Protein AF-A0A6P2WQ96-F1 (afdb_monomer_lite)

Secondary structure (DSSP, 8-state):
-TTTTT--EEEETTHHHHHHTSS--HHHHHHHHHHHSSTTEEEEP--HHHHHHHHHHHHHHHH---TTS-----HHHHHHHHHHHHTT-SEEE--TT-S-SSS--TTGGGTT-BTTB--EEE--------------------

Foldseek 3Di:
DPCVVNDAAEFEPCVCVVPVPDPDDPVRNVVVCVVQVDPRYHHFYQDPQLQVQLVLLQVLQCPDPDPLGQNGQDSVNSSRVSSCQVVVPAAAEDPQQVDPPPRRGHQCVCALHRNNGGHGYYHDDDPDPPPPDPPPPPPPDD

InterPro domains:
  IPR002716 PIN domain [PF01850] (8-96)
  IPR029060 PIN-like domain superfamily [SSF88723] (9-97)

Radius of gyration: 17.9 Å; chains: 1; bounding box: 43×39×50 Å

pLDDT: mean 80.62, std 16.86, range [41.75, 98.06]

Organism: Burkholderia lata (strain ATCC 17760 / DSM 23089 / LMG 22485 / NCIMB 9086 / R18194 / 383) (NCBI:txid482957)

Sequence (142 aa):
MVDRGHAILMTSVLWRAEVLNGSMTSTQRKRLEDAFDGRNLVELQIDSRVMALAGEIRDFQRRSLKKDAMKNVRVPDAIHLASAIHYDATEFHTFDGAKGSGQASKLLTLDGNVAGHRLKVCIPKANQLRLEFSDSEDDDEA

Structure (mmCIF, N/CA/C/O backbone):
data_AF-A0A6P2WQ96-F1
#
_entry.id   AF-A0A6P2WQ96-F1
#
loop_
_atom_site.group_PDB
_atom_site.id
_atom_site.type_symbol
_atom_site.label_atom_id
_atom_site.label_alt_id
_atom_site.label_comp_id
_atom_site.label_asym_id
_atom_site.label_entity_id
_atom_site.label_seq_id
_atom_site.pdbx_PDB_ins_code
_atom_site.Cartn_x
_atom_site.Cartn_y
_atom_site.Cartn_z
_atom_site.occupancy
_atom_site.B_iso_or_equiv
_atom_site.auth_seq_id
_atom_site.auth_comp_id
_atom_site.auth_asym_id
_atom_site.auth_atom_id
_atom_site.pdbx_PDB_model_num
ATOM 1 N N . MET A 1 1 ? -21.373 1.349 1.711 1.00 51.69 1 MET A N 1
ATOM 2 C CA . MET A 1 1 ? -20.100 0.644 1.467 1.00 51.69 1 MET A CA 1
ATOM 3 C C . MET A 1 1 ? -20.142 0.068 0.066 1.00 51.69 1 MET A C 1
ATOM 5 O O . MET A 1 1 ? -21.145 -0.554 -0.266 1.00 51.69 1 MET A O 1
ATOM 9 N N . VAL A 1 2 ? -19.126 0.344 -0.747 1.00 54.62 2 VAL A N 1
ATOM 10 C CA . VAL A 1 2 ? -19.004 -0.212 -2.104 1.00 54.62 2 VAL A CA 1
ATOM 11 C C . VAL A 1 2 ? -18.904 -1.741 -1.996 1.00 54.62 2 VAL A C 1
ATOM 13 O O . VAL A 1 2 ? -18.267 -2.232 -1.068 1.00 54.62 2 VAL A O 1
ATOM 16 N N . ASP A 1 3 ? -19.589 -2.476 -2.875 1.00 63.06 3 ASP A N 1
ATOM 17 C CA . ASP A 1 3 ? -19.494 -3.940 -3.021 1.00 63.06 3 ASP A CA 1
ATOM 18 C C . ASP A 1 3 ? -19.719 -4.766 -1.736 1.00 63.06 3 ASP A C 1
ATOM 20 O O . ASP A 1 3 ? -19.115 -5.820 -1.521 1.00 63.06 3 ASP A O 1
ATOM 24 N N . ARG A 1 4 ? -20.633 -4.316 -0.860 1.00 66.44 4 ARG A N 1
ATOM 25 C CA . ARG A 1 4 ? -20.974 -5.020 0.392 1.00 66.44 4 ARG A CA 1
ATOM 26 C C . ARG A 1 4 ? -21.350 -6.483 0.121 1.00 66.44 4 ARG A C 1
ATOM 28 O O . ARG A 1 4 ? -22.248 -6.753 -0.672 1.00 66.44 4 ARG A O 1
ATOM 35 N N . GLY A 1 5 ? -20.674 -7.410 0.802 1.00 69.62 5 GLY A N 1
ATOM 36 C CA . GLY A 1 5 ? -20.875 -8.858 0.647 1.00 69.62 5 GLY A CA 1
ATOM 37 C C . GLY A 1 5 ? -20.226 -9.472 -0.600 1.00 69.62 5 GLY A C 1
ATOM 38 O O . GLY A 1 5 ? -20.301 -10.682 -0.768 1.00 69.62 5 GLY A O 1
ATOM 39 N N . HIS A 1 6 ? -19.582 -8.660 -1.443 1.00 79.00 6 HIS A N 1
ATOM 40 C CA . HIS A 1 6 ? -18.934 -9.088 -2.687 1.00 79.00 6 HIS A CA 1
ATOM 41 C C . HIS A 1 6 ? -17.411 -8.901 -2.657 1.00 79.00 6 HIS A C 1
ATOM 43 O O . HIS A 1 6 ? -16.707 -9.520 -3.449 1.00 79.00 6 HIS A O 1
ATOM 49 N N . ALA A 1 7 ? -16.900 -8.075 -1.739 1.00 81.12 7 ALA A N 1
ATOM 50 C CA . ALA A 1 7 ? -15.477 -7.833 -1.553 1.00 81.12 7 ALA A CA 1
ATOM 51 C C . ALA A 1 7 ? -15.093 -7.823 -0.068 1.00 81.12 7 ALA A C 1
ATOM 53 O O . ALA A 1 7 ? -15.887 -7.444 0.798 1.00 81.12 7 ALA A O 1
ATOM 54 N N . ILE A 1 8 ? -13.846 -8.208 0.200 1.00 85.25 8 ILE A N 1
ATOM 55 C CA . ILE A 1 8 ? -13.174 -8.007 1.484 1.00 85.25 8 ILE A CA 1
ATOM 56 C C . ILE A 1 8 ? -12.219 -6.833 1.286 1.00 85.25 8 ILE A C 1
ATOM 58 O O . ILE A 1 8 ? -11.356 -6.886 0.409 1.00 85.25 8 ILE A O 1
ATOM 62 N N . LEU A 1 9 ? -12.379 -5.768 2.072 1.00 87.81 9 LEU A N 1
ATOM 63 C CA . LEU A 1 9 ? -11.420 -4.668 2.061 1.00 87.81 9 LEU A CA 1
ATOM 64 C C . LEU A 1 9 ? -10.243 -5.045 2.949 1.00 87.81 9 LEU A C 1
ATOM 66 O O . LEU A 1 9 ? -10.427 -5.533 4.063 1.00 87.81 9 LEU A O 1
ATOM 70 N N . MET A 1 10 ? -9.036 -4.801 2.457 1.00 90.25 10 MET A N 1
ATOM 71 C CA . MET A 1 10 ? -7.802 -5.095 3.172 1.00 90.25 10 MET A CA 1
ATOM 72 C C . MET A 1 10 ? -6.877 -3.885 3.102 1.00 90.25 10 MET A C 1
ATOM 74 O O . MET A 1 10 ? -6.861 -3.169 2.101 1.00 90.25 10 MET A O 1
ATOM 78 N N . THR A 1 11 ? -6.094 -3.661 4.148 1.00 91.00 11 THR A N 1
ATOM 79 C CA . THR A 1 11 ? -5.063 -2.615 4.187 1.00 91.00 11 THR A CA 1
ATOM 80 C C . THR A 1 11 ? -3.891 -3.087 5.037 1.00 91.00 11 THR A C 1
ATOM 82 O O . THR A 1 11 ? -4.095 -3.853 5.976 1.00 91.00 11 THR A O 1
ATOM 85 N N . SER A 1 12 ? -2.660 -2.663 4.746 1.00 92.81 12 SER A N 1
ATOM 86 C CA . SER A 1 12 ? -1.536 -2.994 5.631 1.00 92.81 12 SER A CA 1
ATOM 87 C C . SER A 1 12 ? -1.580 -2.118 6.877 1.00 92.81 12 SER A C 1
ATOM 89 O O . SER A 1 12 ? -1.862 -0.927 6.766 1.00 92.81 12 SER A O 1
ATOM 91 N N . VAL A 1 13 ? -1.241 -2.660 8.052 1.00 92.25 13 VAL A N 1
ATOM 92 C CA . VAL A 1 13 ? -1.251 -1.905 9.329 1.00 92.25 13 VAL A CA 1
ATOM 93 C C . VAL A 1 13 ? -0.418 -0.614 9.302 1.00 92.25 13 VAL A C 1
ATOM 95 O O . VAL A 1 13 ? -0.626 0.273 10.129 1.00 92.25 13 VAL A O 1
ATOM 98 N N . LEU A 1 14 ? 0.493 -0.469 8.331 1.00 92.88 14 LEU A N 1
ATOM 99 C CA . LEU A 1 14 ? 1.283 0.743 8.112 1.00 92.88 14 LEU A CA 1
ATOM 100 C C . LEU A 1 14 ? 0.421 1.987 7.860 1.00 92.88 14 LEU A C 1
ATOM 102 O O . LEU A 1 14 ? 0.857 3.086 8.208 1.00 92.88 14 LEU A O 1
ATOM 106 N N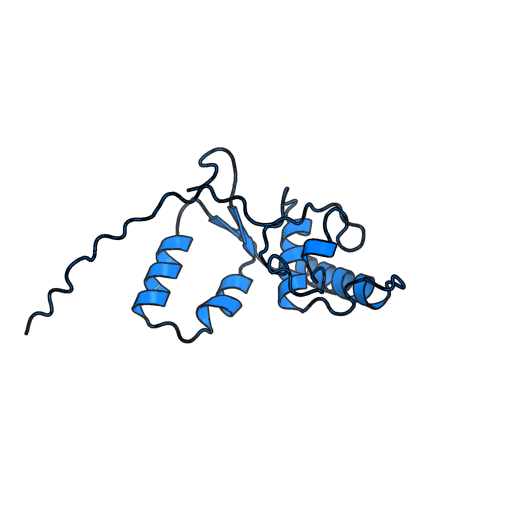 . TRP A 1 15 ? -0.804 1.829 7.339 1.00 88.31 15 TRP A N 1
ATOM 107 C CA . TRP A 1 15 ? -1.716 2.953 7.090 1.00 88.31 15 TRP A CA 1
ATOM 108 C C . TRP A 1 15 ? -1.923 3.806 8.348 1.00 88.31 15 TRP A C 1
ATOM 110 O O . TRP A 1 15 ? -2.023 5.029 8.258 1.00 88.31 15 TRP A O 1
ATOM 120 N N . 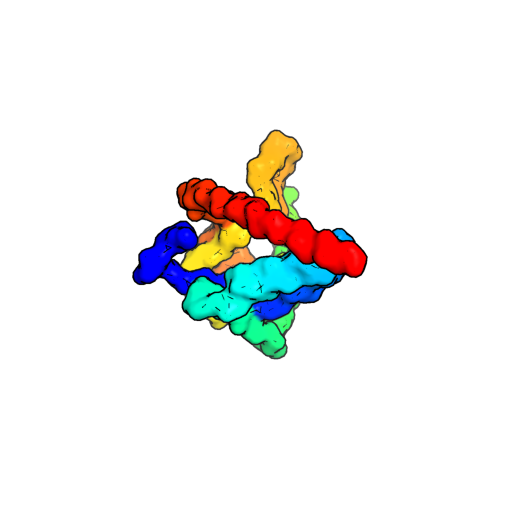ARG A 1 16 ? -1.924 3.184 9.537 1.00 87.38 16 ARG A N 1
ATOM 121 C CA . ARG A 1 16 ? -2.072 3.893 10.812 1.00 87.38 16 ARG A CA 1
ATOM 122 C C . ARG A 1 16 ? -0.956 4.912 11.002 1.00 87.38 16 ARG A C 1
ATOM 124 O O . ARG A 1 16 ? -1.227 6.052 11.351 1.00 87.38 16 ARG A O 1
ATOM 131 N N . ALA A 1 17 ? 0.290 4.541 10.722 1.00 86.44 17 ALA A N 1
ATOM 132 C CA . ALA A 1 17 ? 1.414 5.467 10.826 1.00 86.44 17 ALA A CA 1
ATOM 133 C C . ALA A 1 17 ? 1.368 6.560 9.745 1.00 86.44 17 ALA A C 1
ATOM 135 O O . ALA A 1 17 ? 1.772 7.691 10.001 1.00 86.44 17 ALA A O 1
ATOM 136 N N . GLU A 1 18 ? 0.870 6.248 8.550 1.00 85.69 18 GLU A N 1
ATOM 137 C CA . GLU A 1 18 ? 0.790 7.214 7.450 1.00 85.69 18 GLU A CA 1
ATOM 138 C C . GLU A 1 18 ? -0.309 8.255 7.651 1.00 85.69 18 GLU A C 1
ATOM 140 O O . GLU A 1 18 ? -0.102 9.433 7.364 1.00 85.69 18 GLU A O 1
ATOM 145 N N . VAL A 1 19 ? -1.472 7.831 8.146 1.00 81.06 19 VAL A N 1
ATOM 146 C CA . VAL A 1 19 ? -2.655 8.688 8.246 1.00 81.06 19 VAL A CA 1
ATOM 147 C C . VAL A 1 19 ? -2.747 9.351 9.620 1.00 81.06 19 VAL A C 1
ATOM 149 O O . VAL A 1 19 ? -3.037 10.543 9.707 1.00 81.06 19 VAL A O 1
ATOM 152 N N . LEU A 1 20 ? -2.434 8.630 10.703 1.00 77.62 20 LEU A N 1
ATOM 153 C CA . LEU A 1 20 ? -2.550 9.169 12.065 1.00 77.62 20 LEU A CA 1
ATOM 154 C C . LEU A 1 20 ? -1.400 10.104 12.452 1.00 77.62 20 LEU A C 1
ATOM 156 O O . LEU A 1 20 ? -1.490 10.776 13.478 1.00 77.62 20 LEU A O 1
ATOM 160 N N . ASN A 1 21 ? -0.329 10.166 11.661 1.00 70.38 21 ASN A N 1
ATOM 161 C CA . ASN A 1 21 ? 0.741 11.150 11.838 1.00 70.38 21 ASN A CA 1
ATOM 162 C C . ASN A 1 21 ? 0.405 12.518 11.199 1.00 70.38 21 ASN A C 1
ATOM 164 O O . ASN A 1 21 ? 1.248 13.411 11.140 1.00 70.38 21 ASN A O 1
ATOM 168 N N . GLY A 1 22 ? -0.817 12.691 10.686 1.00 67.94 22 GLY A N 1
ATOM 169 C CA . GLY A 1 22 ? -1.307 13.969 10.179 1.00 67.94 22 GLY A CA 1
ATOM 170 C C . GLY A 1 22 ? -1.698 14.954 11.285 1.00 67.94 22 GLY A C 1
ATOM 171 O O . GLY A 1 22 ? -1.861 14.596 12.452 1.00 67.94 22 GLY A O 1
ATOM 172 N N . SER A 1 23 ? -1.927 16.209 10.892 1.00 69.94 23 SER A N 1
ATOM 173 C CA . SER A 1 23 ? -2.482 17.280 11.732 1.00 69.94 23 SER A CA 1
ATOM 174 C C . SER A 1 23 ? -3.980 17.077 12.017 1.00 69.94 23 SER A C 1
ATOM 176 O O . SER A 1 23 ? -4.791 17.972 11.780 1.00 69.94 23 SER A O 1
ATOM 178 N N . MET A 1 24 ? -4.370 15.874 12.435 1.00 82.25 24 MET A N 1
ATOM 179 C CA . MET A 1 24 ? -5.754 15.536 12.755 1.00 82.25 24 MET A CA 1
ATOM 180 C C . MET A 1 24 ? -6.066 15.920 14.198 1.00 82.25 24 MET A C 1
ATOM 182 O O . MET A 1 24 ? -5.272 15.659 15.104 1.00 82.25 24 MET A O 1
ATOM 186 N N . THR A 1 25 ? -7.248 16.487 14.424 1.00 87.19 25 THR A N 1
ATOM 187 C CA . THR A 1 25 ? -7.768 16.668 15.784 1.00 87.19 25 THR A CA 1
ATOM 188 C C . THR A 1 25 ? -8.070 15.309 16.423 1.00 87.19 25 THR A C 1
ATOM 190 O O . THR A 1 25 ? -8.233 14.299 15.731 1.00 87.19 25 THR A O 1
ATOM 193 N N . SER A 1 26 ? -8.180 15.266 17.753 1.00 85.94 26 SER A N 1
ATOM 194 C CA . SER A 1 26 ? -8.600 14.061 18.485 1.00 85.94 26 SER A CA 1
ATOM 195 C C . SER A 1 26 ? -9.940 13.517 17.972 1.00 85.94 26 SER A C 1
ATOM 197 O O . SER A 1 26 ? -10.071 12.314 17.757 1.00 85.94 26 SER A O 1
ATOM 199 N N . THR A 1 27 ? -10.900 14.398 17.679 1.00 87.50 27 THR A N 1
ATOM 200 C CA . THR A 1 27 ? -12.208 14.035 17.113 1.00 87.50 27 THR A CA 1
ATOM 201 C C . THR A 1 27 ? -12.086 13.413 15.724 1.00 87.50 27 THR A C 1
ATOM 203 O O . THR A 1 27 ? -12.707 12.389 15.450 1.00 87.50 27 THR A O 1
ATOM 206 N N . GLN A 1 28 ? -11.267 13.989 14.838 1.00 85.06 28 GLN A N 1
ATOM 207 C CA . GLN A 1 28 ? -11.038 13.428 13.502 1.00 85.06 28 GLN A CA 1
ATOM 208 C C . GLN A 1 28 ? -10.350 12.063 13.576 1.00 85.06 28 GLN A C 1
ATOM 210 O O . GLN A 1 28 ? -10.713 11.160 12.825 1.00 85.06 28 GLN A O 1
ATOM 215 N N . ARG A 1 29 ? -9.379 11.905 14.487 1.00 84.06 29 ARG A N 1
ATOM 216 C CA . ARG A 1 29 ? -8.699 10.629 14.738 1.00 84.06 29 ARG A CA 1
ATOM 217 C C . ARG A 1 29 ? -9.696 9.562 15.171 1.00 84.06 29 ARG A C 1
ATOM 219 O O . ARG A 1 29 ? -9.743 8.517 14.538 1.00 84.06 29 ARG A O 1
ATOM 226 N N . LYS A 1 30 ? -10.529 9.863 16.170 1.00 84.38 30 LYS A N 1
ATOM 227 C CA . LYS A 1 30 ? -11.548 8.934 16.665 1.00 84.38 30 LYS A CA 1
ATOM 228 C C . LYS A 1 30 ? -12.532 8.533 15.566 1.00 84.38 30 LYS A C 1
ATOM 230 O O . LYS A 1 30 ? -12.751 7.352 15.354 1.00 84.38 30 LYS A O 1
ATOM 235 N N . ARG A 1 31 ? -13.047 9.497 14.791 1.00 83.81 31 ARG A N 1
ATOM 236 C CA . ARG A 1 31 ? -13.947 9.213 13.654 1.00 83.81 31 ARG A CA 1
ATOM 237 C C . ARG A 1 31 ? -13.303 8.298 12.610 1.00 83.81 31 ARG A C 1
ATOM 239 O O . ARG A 1 31 ? -13.985 7.459 12.028 1.00 83.81 31 ARG A O 1
ATOM 246 N N . LEU A 1 32 ? -12.010 8.479 12.343 1.00 81.94 32 LEU A N 1
ATOM 247 C CA . LEU A 1 32 ? -11.273 7.627 11.416 1.00 81.94 32 LEU A CA 1
ATOM 248 C C . LEU A 1 32 ? -11.050 6.228 11.995 1.00 81.94 32 LEU A C 1
ATOM 250 O O . LEU A 1 32 ? -11.257 5.251 11.287 1.00 81.94 32 LEU A O 1
ATOM 254 N N . GLU A 1 33 ? -10.654 6.130 13.261 1.00 82.88 33 GLU A N 1
ATOM 255 C CA . GLU A 1 33 ? -10.515 4.853 13.961 1.00 82.88 33 GLU A CA 1
ATOM 256 C C . GLU A 1 33 ? -11.848 4.099 13.953 1.00 82.88 33 GLU A C 1
ATOM 258 O O . GLU A 1 33 ? -11.879 2.990 13.437 1.00 82.88 33 GLU A O 1
ATOM 263 N N . ASP A 1 34 ? -12.957 4.733 14.344 1.00 82.00 34 ASP A N 1
ATOM 264 C CA . ASP A 1 34 ? -14.307 4.149 14.336 1.00 82.00 34 ASP A CA 1
ATOM 265 C C . ASP A 1 34 ? -14.736 3.666 12.935 1.00 82.00 34 ASP A C 1
ATOM 267 O O . ASP A 1 34 ? -15.388 2.631 12.788 1.00 82.00 34 ASP A O 1
ATOM 271 N N . ALA A 1 35 ? -14.356 4.392 11.877 1.00 78.19 35 ALA A N 1
ATOM 272 C CA . ALA A 1 35 ? -14.636 3.989 10.498 1.00 78.19 35 ALA A CA 1
ATOM 273 C C . ALA A 1 35 ? -13.848 2.737 10.068 1.00 78.19 35 ALA A C 1
ATOM 275 O O . ALA A 1 35 ? -14.289 2.013 9.169 1.00 78.19 35 ALA A O 1
ATOM 276 N N . PHE A 1 36 ? -12.696 2.490 10.695 1.00 77.19 36 PHE A N 1
ATOM 277 C CA . PHE A 1 36 ? -11.798 1.370 10.417 1.00 77.19 36 PHE A CA 1
ATOM 278 C C . PHE A 1 36 ? -11.964 0.216 11.424 1.00 77.19 36 PHE A C 1
ATOM 280 O O . PHE A 1 36 ? -11.614 -0.912 11.090 1.00 77.19 36 PHE A O 1
ATOM 287 N N . ASP A 1 37 ? -12.583 0.448 12.587 1.00 70.56 37 ASP A N 1
ATOM 288 C CA . ASP A 1 37 ? -12.818 -0.532 13.666 1.00 70.56 37 ASP A CA 1
ATOM 289 C C . ASP A 1 37 ? -14.007 -1.487 13.397 1.00 70.56 37 ASP A C 1
ATOM 291 O O . ASP A 1 37 ? -14.564 -2.132 14.286 1.00 70.56 37 ASP A O 1
ATOM 295 N N . GLY A 1 38 ? -14.431 -1.599 12.136 1.00 63.16 38 GLY A N 1
ATOM 296 C CA . GLY A 1 38 ? -15.571 -2.413 11.715 1.00 63.16 38 GLY A CA 1
ATOM 297 C C . GLY A 1 38 ? -15.187 -3.761 11.096 1.00 63.16 38 GLY A C 1
ATOM 298 O O . GLY A 1 38 ? -14.128 -3.922 10.502 1.00 63.16 38 GLY A O 1
ATOM 299 N N . ARG A 1 39 ? -16.140 -4.710 11.080 1.00 62.84 39 ARG A N 1
ATOM 300 C CA . ARG A 1 39 ? -16.044 -6.040 10.416 1.00 62.84 39 ARG A CA 1
ATOM 301 C C . ARG A 1 39 ? -15.773 -6.016 8.899 1.00 62.84 39 ARG A C 1
ATOM 303 O O . ARG A 1 39 ? -15.801 -7.061 8.257 1.00 62.84 39 ARG A O 1
ATOM 310 N N . ASN A 1 40 ? -15.594 -4.840 8.311 1.00 70.62 40 ASN A N 1
ATOM 311 C CA . ASN A 1 40 ? -15.545 -4.647 6.868 1.00 70.62 40 ASN A CA 1
ATOM 312 C C . ASN A 1 40 ? -14.129 -4.423 6.328 1.00 70.62 40 ASN A C 1
ATOM 314 O O . ASN A 1 40 ? -13.967 -4.411 5.110 1.00 70.62 40 ASN A O 1
ATOM 318 N N . LEU A 1 41 ? -13.139 -4.232 7.204 1.00 83.50 41 LEU A N 1
ATOM 319 C CA . LEU A 1 41 ? -11.751 -3.997 6.836 1.00 83.50 41 LEU A CA 1
ATOM 320 C C . LEU A 1 41 ? -10.843 -4.974 7.581 1.00 83.50 41 LEU A C 1
ATOM 322 O O . LEU A 1 41 ? -10.935 -5.121 8.796 1.00 83.50 41 LEU A O 1
ATOM 326 N N . VAL A 1 42 ? -9.960 -5.638 6.845 1.00 89.12 42 VAL A N 1
ATOM 327 C CA . VAL A 1 42 ? -8.948 -6.535 7.399 1.00 89.12 42 VAL A CA 1
ATOM 328 C C . VAL A 1 42 ? -7.606 -5.820 7.398 1.00 89.12 42 VAL A C 1
ATOM 330 O O . VAL A 1 42 ? -7.085 -5.442 6.347 1.00 89.12 42 VAL A O 1
ATOM 333 N N . GLU A 1 43 ? -7.031 -5.650 8.582 1.00 90.81 43 GLU A N 1
ATOM 334 C CA . GLU A 1 43 ? -5.680 -5.122 8.721 1.00 90.81 43 GLU A CA 1
ATOM 335 C C . GLU A 1 43 ? -4.646 -6.243 8.568 1.00 90.81 43 GLU A C 1
ATOM 337 O O . GLU A 1 43 ? -4.599 -7.196 9.347 1.00 90.81 43 GLU A O 1
ATOM 342 N N . LEU A 1 44 ? -3.804 -6.122 7.547 1.00 93.06 44 LEU A N 1
ATOM 343 C CA . LEU A 1 44 ? -2.768 -7.085 7.207 1.00 93.06 44 LEU A CA 1
ATOM 344 C C . LEU A 1 44 ? -1.497 -6.780 7.999 1.00 93.06 44 LEU A C 1
ATOM 346 O O . LEU A 1 44 ? -0.955 -5.671 7.931 1.00 93.06 44 LEU A O 1
ATOM 350 N N . GLN A 1 45 ? -1.013 -7.779 8.735 1.00 94.56 45 GLN A N 1
ATOM 351 C CA . GLN A 1 45 ? 0.231 -7.677 9.492 1.00 94.56 45 GLN A CA 1
ATOM 352 C C . GLN A 1 45 ? 1.434 -7.653 8.550 1.00 94.56 45 GLN A C 1
ATOM 354 O O . GLN A 1 45 ? 1.470 -8.366 7.543 1.00 94.56 45 GLN A O 1
ATOM 359 N N . ILE A 1 46 ? 2.431 -6.847 8.904 1.00 96.00 46 ILE A N 1
ATOM 360 C CA . ILE A 1 46 ? 3.680 -6.727 8.154 1.00 96.00 46 ILE A CA 1
ATOM 361 C C . ILE A 1 46 ? 4.745 -7.532 8.888 1.00 96.00 46 ILE A C 1
ATOM 363 O O . ILE A 1 46 ? 5.197 -7.147 9.965 1.00 96.00 46 ILE A O 1
ATOM 367 N N . ASP A 1 47 ? 5.135 -8.657 8.297 1.00 95.88 47 ASP A N 1
ATOM 368 C CA . ASP A 1 47 ? 6.183 -9.528 8.812 1.00 95.88 47 ASP A CA 1
ATOM 369 C C . ASP A 1 47 ? 7.472 -9.424 7.975 1.00 95.88 47 ASP A C 1
ATOM 371 O O . ASP A 1 47 ? 7.595 -8.624 7.041 1.00 95.88 47 ASP A O 1
ATOM 375 N N . SER A 1 48 ? 8.465 -10.251 8.305 1.00 97.00 48 SER A N 1
ATOM 376 C CA . SER A 1 48 ? 9.737 -10.279 7.580 1.00 97.00 48 SER A CA 1
ATOM 377 C C . SER A 1 48 ? 9.594 -10.672 6.105 1.00 97.00 48 SER A C 1
ATOM 379 O O . SER A 1 48 ? 10.413 -10.235 5.296 1.00 97.00 48 SER A O 1
ATOM 381 N N . ARG A 1 49 ? 8.566 -11.445 5.727 1.00 97.31 49 ARG A N 1
ATOM 382 C CA . ARG A 1 49 ? 8.320 -11.862 4.337 1.00 97.31 49 ARG A CA 1
ATOM 383 C C . ARG A 1 49 ? 7.774 -10.704 3.518 1.00 97.31 49 ARG A C 1
ATOM 385 O O . ARG A 1 49 ? 8.282 -10.446 2.429 1.00 97.31 49 ARG A O 1
ATOM 392 N N . VAL A 1 50 ? 6.813 -9.960 4.068 1.00 98.06 50 VAL A N 1
ATOM 393 C CA . VAL A 1 50 ? 6.313 -8.719 3.457 1.00 98.06 50 VAL A CA 1
ATOM 394 C C . VAL A 1 50 ? 7.456 -7.718 3.282 1.00 98.06 50 VAL A C 1
ATOM 396 O O . VAL A 1 50 ? 7.605 -7.125 2.215 1.00 98.06 50 VAL A O 1
ATOM 399 N N . MET A 1 51 ? 8.313 -7.562 4.294 1.00 97.94 51 MET A N 1
ATOM 400 C CA . MET A 1 51 ? 9.448 -6.636 4.227 1.00 97.94 51 MET A CA 1
ATOM 401 C C . MET A 1 51 ? 10.507 -7.052 3.199 1.00 97.94 51 MET A C 1
ATOM 403 O O . MET A 1 51 ? 11.031 -6.190 2.489 1.00 97.94 51 MET A O 1
ATOM 407 N N . ALA A 1 52 ? 10.809 -8.349 3.085 1.00 98.00 52 ALA A N 1
ATOM 408 C CA . ALA A 1 52 ? 11.711 -8.866 2.057 1.00 98.00 52 ALA A CA 1
ATOM 409 C C . ALA A 1 52 ? 11.165 -8.582 0.650 1.00 98.00 52 ALA A C 1
ATOM 411 O O . ALA A 1 52 ? 11.862 -7.982 -0.171 1.00 98.00 52 ALA A O 1
ATOM 412 N N . LEU A 1 53 ? 9.886 -8.892 0.417 1.00 97.94 53 LEU A N 1
ATOM 413 C CA . LEU A 1 53 ? 9.209 -8.635 -0.853 1.00 97.94 53 LEU A CA 1
ATOM 414 C C . LEU A 1 53 ? 9.161 -7.136 -1.196 1.00 97.94 53 LEU A C 1
ATOM 416 O O . LEU A 1 53 ? 9.385 -6.746 -2.340 1.00 97.94 53 LEU A O 1
ATOM 420 N N . ALA A 1 54 ? 8.947 -6.262 -0.210 1.00 97.50 54 ALA A N 1
ATOM 421 C CA . ALA A 1 54 ? 9.021 -4.816 -0.417 1.00 97.50 54 ALA A CA 1
ATOM 422 C C . ALA A 1 54 ? 10.423 -4.368 -0.878 1.00 97.50 54 ALA A C 1
ATOM 424 O O . ALA A 1 54 ? 10.550 -3.478 -1.725 1.00 97.50 54 ALA A O 1
ATOM 425 N N . GLY A 1 55 ? 11.482 -4.988 -0.349 1.00 96.81 55 GLY A N 1
ATOM 426 C CA . GLY A 1 55 ? 12.857 -4.792 -0.811 1.00 96.81 55 GLY A CA 1
ATOM 427 C C . GLY A 1 55 ? 13.044 -5.211 -2.269 1.00 96.81 55 GLY A C 1
ATOM 428 O O . GLY A 1 55 ? 13.547 -4.423 -3.072 1.00 96.81 55 GLY A O 1
ATOM 429 N N . GLU A 1 56 ? 12.567 -6.404 -2.628 1.00 96.75 56 GLU A N 1
ATOM 430 C CA . GLU A 1 56 ? 12.625 -6.945 -3.992 1.00 96.75 56 GLU A CA 1
ATOM 431 C C . GLU A 1 56 ? 11.906 -6.047 -5.002 1.00 96.75 56 GLU A C 1
ATOM 433 O O . GLU A 1 56 ? 12.475 -5.707 -6.043 1.00 96.75 56 GLU A O 1
ATOM 438 N N . ILE A 1 57 ? 10.697 -5.578 -4.671 1.00 95.75 57 ILE A N 1
ATOM 439 C CA . ILE A 1 57 ? 9.928 -4.652 -5.513 1.00 95.75 57 ILE A CA 1
ATOM 440 C C . ILE A 1 57 ? 10.748 -3.395 -5.804 1.00 95.75 57 ILE A C 1
ATOM 442 O O . ILE A 1 57 ? 10.872 -2.970 -6.955 1.00 95.75 57 ILE A O 1
ATOM 446 N N . ARG A 1 58 ? 11.345 -2.793 -4.772 1.00 94.19 58 ARG A N 1
ATOM 447 C CA . ARG A 1 58 ? 12.140 -1.567 -4.921 1.00 94.19 58 ARG A CA 1
ATOM 448 C C . ARG A 1 58 ? 13.386 -1.797 -5.768 1.00 94.19 58 ARG A C 1
ATOM 450 O O . ARG A 1 58 ? 13.708 -0.959 -6.611 1.00 94.19 58 ARG A O 1
ATOM 457 N N . ASP A 1 59 ? 14.073 -2.911 -5.562 1.00 93.75 59 ASP A N 1
ATOM 458 C CA . ASP A 1 59 ? 15.277 -3.262 -6.309 1.00 93.75 59 ASP A CA 1
ATOM 459 C C . ASP A 1 59 ? 14.986 -3.538 -7.782 1.00 93.75 59 ASP A C 1
ATOM 461 O O . ASP A 1 59 ? 15.705 -3.039 -8.652 1.00 93.75 59 ASP A O 1
ATOM 465 N N . PHE A 1 60 ? 13.908 -4.263 -8.074 1.00 93.12 60 PHE A N 1
ATOM 466 C CA . PHE A 1 60 ? 13.461 -4.515 -9.438 1.00 93.12 60 PHE A CA 1
ATOM 467 C C . PHE A 1 60 ? 13.199 -3.203 -10.182 1.00 93.12 60 PHE A C 1
ATOM 469 O O . PHE A 1 60 ? 13.715 -2.979 -11.279 1.00 93.12 60 PHE A O 1
ATOM 476 N N . GLN A 1 61 ? 12.443 -2.299 -9.558 1.00 88.69 61 GLN A N 1
ATOM 477 C CA . GLN A 1 61 ? 12.084 -1.019 -10.164 1.00 88.69 61 GLN A CA 1
ATOM 478 C C . GLN A 1 61 ? 13.301 -0.108 -10.375 1.00 88.69 61 GLN A C 1
ATOM 480 O O . GLN A 1 61 ? 13.433 0.531 -11.422 1.00 88.69 61 GLN A O 1
ATOM 485 N N . ARG A 1 62 ? 14.265 -0.124 -9.447 1.00 88.25 62 ARG A N 1
ATOM 486 C CA . ARG A 1 62 ? 15.538 0.598 -9.587 1.00 88.25 62 ARG A CA 1
ATOM 487 C C . ARG A 1 62 ? 16.370 0.093 -10.770 1.00 88.25 62 ARG A C 1
ATOM 489 O O . ARG A 1 62 ? 16.978 0.900 -11.473 1.00 88.25 62 ARG A O 1
ATOM 496 N N . ARG A 1 63 ? 16.405 -1.228 -10.985 1.00 89.25 63 ARG A N 1
ATOM 497 C CA . ARG A 1 63 ? 17.192 -1.889 -12.045 1.00 89.25 63 ARG A CA 1
ATOM 498 C C . ARG A 1 63 ? 16.514 -1.876 -13.415 1.00 89.25 63 ARG A C 1
ATOM 500 O O . ARG A 1 63 ? 17.192 -2.074 -14.419 1.00 89.25 63 ARG A O 1
ATOM 507 N N . SER A 1 64 ? 15.202 -1.648 -13.478 1.00 84.06 64 SER A N 1
ATOM 508 C CA . SER A 1 64 ? 14.449 -1.597 -14.735 1.00 84.06 64 SER A CA 1
ATOM 509 C C . SER A 1 64 ? 15.082 -0.604 -15.709 1.00 84.06 64 SER A C 1
ATOM 511 O 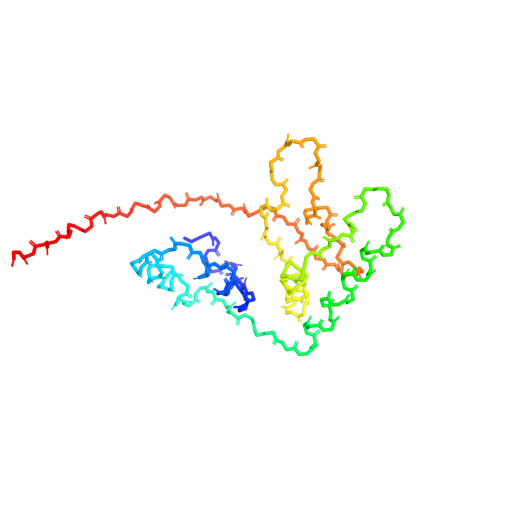O . SER A 1 64 ? 15.296 0.543 -15.349 1.00 84.06 64 SER A O 1
ATOM 513 N N . LEU A 1 65 ? 15.374 -1.002 -16.949 1.00 79.00 65 LEU A N 1
ATOM 514 C CA . LEU A 1 65 ? 15.972 -0.118 -17.966 1.00 79.00 65 LEU A CA 1
ATOM 515 C C . LEU A 1 65 ? 14.931 0.661 -18.784 1.00 79.00 65 LEU A C 1
ATOM 517 O O . LEU A 1 65 ? 15.296 1.472 -19.634 1.00 79.00 65 LEU A O 1
ATOM 521 N N . LYS A 1 66 ? 13.635 0.441 -18.535 1.00 79.88 66 LYS A N 1
ATOM 522 C CA . LYS A 1 66 ? 12.563 1.124 -19.267 1.00 79.88 66 LYS A CA 1
ATOM 523 C C . LYS A 1 66 ? 12.617 2.629 -18.990 1.00 79.88 66 LYS A C 1
ATOM 525 O O . LYS A 1 66 ? 12.744 3.047 -17.837 1.00 79.88 66 LYS A O 1
ATOM 530 N N . LYS A 1 67 ? 12.504 3.426 -20.056 1.00 70.44 67 LYS A N 1
ATOM 531 C CA . LYS A 1 67 ? 12.568 4.895 -20.010 1.00 70.44 67 LYS A CA 1
ATOM 532 C C . LYS A 1 67 ? 11.483 5.496 -19.108 1.00 70.44 67 LYS A C 1
ATOM 534 O O . LYS A 1 67 ? 11.772 6.425 -18.365 1.00 70.44 67 LYS A O 1
ATOM 539 N N . ASP A 1 68 ? 10.303 4.878 -19.106 1.00 71.56 68 ASP A N 1
ATOM 540 C CA . ASP A 1 68 ? 9.134 5.334 -18.346 1.00 71.56 68 ASP A CA 1
ATOM 541 C C . ASP A 1 68 ? 8.869 4.492 -17.087 1.00 71.56 68 ASP A C 1
ATOM 543 O O . ASP A 1 68 ? 7.802 4.583 -16.485 1.00 71.56 68 ASP A O 1
ATOM 547 N N . ALA A 1 69 ? 9.821 3.644 -16.671 1.00 73.56 69 ALA A N 1
ATOM 548 C CA . ALA A 1 69 ? 9.660 2.905 -15.422 1.00 73.56 69 ALA A CA 1
ATOM 549 C C . ALA A 1 69 ? 9.760 3.837 -14.214 1.00 73.56 69 ALA A C 1
ATOM 551 O O . ALA A 1 69 ? 10.671 4.664 -14.105 1.00 73.56 69 ALA A O 1
ATOM 552 N N . MET A 1 70 ? 8.879 3.610 -13.244 1.00 78.19 70 MET A N 1
ATOM 553 C CA . MET A 1 70 ? 9.054 4.108 -11.890 1.00 78.19 70 MET A CA 1
ATOM 554 C C . MET A 1 70 ? 10.401 3.618 -11.345 1.00 78.19 70 MET A C 1
ATOM 556 O O . MET A 1 70 ? 10.580 2.435 -11.108 1.00 78.19 70 MET A O 1
ATOM 560 N N . LYS A 1 71 ? 11.353 4.525 -11.108 1.00 76.88 71 LYS A N 1
ATOM 561 C CA . LYS A 1 71 ? 12.680 4.160 -10.568 1.00 76.88 71 LYS A CA 1
ATOM 562 C C . LYS A 1 71 ? 12.746 4.114 -9.045 1.00 76.88 71 LYS A C 1
ATOM 564 O O . LYS A 1 71 ? 13.624 3.465 -8.489 1.00 76.88 71 LYS A O 1
ATOM 569 N N . ASN A 1 72 ? 11.843 4.829 -8.375 1.00 81.56 72 ASN A N 1
ATOM 570 C CA . ASN A 1 72 ? 11.884 5.059 -6.933 1.00 81.56 72 ASN A CA 1
ATOM 571 C C . ASN A 1 72 ? 10.502 4.823 -6.314 1.00 81.56 72 ASN A C 1
ATOM 573 O O . ASN A 1 72 ? 9.776 5.780 -6.037 1.00 81.56 72 ASN A O 1
ATOM 577 N N . VAL A 1 73 ? 10.155 3.553 -6.092 1.00 89.25 73 VAL A N 1
ATOM 578 C CA . VAL A 1 73 ? 9.035 3.182 -5.211 1.00 89.25 73 VAL A CA 1
ATOM 579 C C . VAL A 1 73 ? 9.432 3.566 -3.780 1.00 89.25 73 VAL A C 1
ATOM 581 O O . VAL A 1 73 ? 10.527 3.207 -3.313 1.00 89.25 73 VAL A O 1
ATOM 584 N N . ARG A 1 74 ? 8.584 4.328 -3.081 1.00 91.50 74 ARG A N 1
ATOM 585 C CA . ARG A 1 74 ? 8.849 4.706 -1.684 1.00 91.50 74 ARG A CA 1
ATOM 586 C C . ARG A 1 74 ? 8.702 3.478 -0.793 1.00 91.50 74 ARG A C 1
ATOM 588 O O . ARG A 1 74 ? 8.054 2.508 -1.165 1.00 91.50 74 ARG A O 1
ATOM 595 N N . VAL A 1 75 ? 9.322 3.517 0.384 1.00 93.38 75 VAL A N 1
ATOM 596 C CA . VAL A 1 75 ? 9.248 2.394 1.332 1.00 93.38 75 VAL A CA 1
ATOM 597 C C . VAL A 1 75 ? 7.796 2.061 1.703 1.00 93.38 75 VAL A C 1
ATOM 599 O O . VAL A 1 75 ? 7.448 0.892 1.572 1.00 93.38 75 VAL A O 1
ATOM 602 N N . PRO A 1 76 ? 6.931 3.030 2.069 1.00 93.62 76 PRO A N 1
ATOM 603 C CA . PRO A 1 76 ? 5.548 2.708 2.419 1.00 93.62 76 PRO A CA 1
ATOM 604 C C . PRO A 1 76 ? 4.752 2.129 1.245 1.00 93.62 76 PRO A C 1
ATOM 606 O O . PRO A 1 76 ? 4.136 1.076 1.381 1.00 93.62 76 PRO A O 1
ATOM 609 N N . ASP A 1 77 ? 4.876 2.733 0.058 1.00 93.62 77 ASP A N 1
ATOM 610 C CA . ASP A 1 77 ? 4.238 2.236 -1.169 1.00 93.62 77 ASP A CA 1
ATOM 611 C C . ASP A 1 77 ? 4.648 0.787 -1.484 1.00 93.62 77 ASP A C 1
ATOM 613 O O . ASP A 1 77 ? 3.815 -0.050 -1.829 1.00 93.62 77 ASP A O 1
ATOM 617 N N . ALA A 1 78 ? 5.938 0.468 -1.335 1.00 95.81 78 ALA A N 1
ATOM 618 C CA . ALA A 1 78 ? 6.452 -0.878 -1.557 1.00 95.81 78 ALA A CA 1
ATOM 619 C C . ALA A 1 78 ? 5.913 -1.883 -0.531 1.00 95.81 78 ALA A C 1
ATOM 621 O O . ALA A 1 78 ? 5.639 -3.021 -0.899 1.00 95.81 78 ALA A O 1
ATOM 622 N N . ILE A 1 79 ? 5.740 -1.475 0.729 1.00 97.50 79 ILE A N 1
ATOM 623 C CA . ILE A 1 79 ? 5.167 -2.325 1.780 1.00 97.50 79 ILE A CA 1
ATOM 624 C C . ILE A 1 79 ? 3.689 -2.608 1.502 1.00 97.50 79 ILE A C 1
ATOM 626 O O . ILE A 1 79 ? 3.257 -3.751 1.644 1.00 97.50 79 ILE A O 1
ATOM 630 N N . HIS A 1 80 ? 2.917 -1.616 1.054 1.00 97.00 80 HIS A N 1
ATOM 631 C CA . HIS A 1 80 ? 1.518 -1.823 0.666 1.00 97.00 80 HIS A CA 1
ATOM 632 C C . HIS A 1 80 ? 1.382 -2.772 -0.523 1.00 97.00 80 HIS A C 1
ATOM 634 O O . HIS A 1 80 ? 0.584 -3.707 -0.469 1.00 97.00 80 HIS A O 1
ATOM 640 N N . LEU A 1 81 ? 2.196 -2.584 -1.565 1.00 96.88 81 LEU A N 1
ATOM 641 C CA . LEU A 1 81 ? 2.240 -3.492 -2.714 1.00 96.88 81 LEU A CA 1
ATOM 642 C C . LEU A 1 81 ? 2.651 -4.909 -2.303 1.00 96.88 81 LEU A C 1
ATOM 644 O O . LEU A 1 81 ? 2.011 -5.877 -2.706 1.00 96.88 81 LEU A O 1
ATOM 648 N N . ALA A 1 82 ? 3.692 -5.036 -1.477 1.00 98.00 82 ALA A N 1
ATOM 649 C CA . ALA A 1 82 ? 4.149 -6.321 -0.966 1.00 98.00 82 ALA A CA 1
ATOM 650 C C . ALA A 1 82 ? 3.079 -7.006 -0.114 1.00 98.00 82 ALA A C 1
ATOM 652 O O . ALA A 1 82 ? 2.883 -8.205 -0.251 1.00 98.00 82 ALA A O 1
ATOM 653 N N . SER A 1 83 ? 2.351 -6.257 0.716 1.00 97.94 83 SER A N 1
ATOM 654 C CA . SER A 1 83 ? 1.238 -6.793 1.506 1.00 97.94 83 SER A CA 1
ATOM 655 C C . SER A 1 83 ? 0.137 -7.324 0.589 1.00 97.94 83 SER A C 1
ATOM 657 O O . SER A 1 83 ? -0.316 -8.449 0.757 1.00 97.94 83 SER A O 1
ATOM 659 N N . ALA A 1 84 ? -0.248 -6.560 -0.434 1.00 97.19 84 ALA A N 1
ATOM 660 C CA . ALA A 1 84 ? -1.254 -6.992 -1.396 1.00 97.19 84 ALA A CA 1
ATOM 661 C C . ALA A 1 84 ? -0.839 -8.265 -2.149 1.00 97.19 84 ALA A C 1
ATOM 663 O O . ALA A 1 84 ? -1.656 -9.162 -2.311 1.00 97.19 84 ALA A O 1
ATOM 664 N N . ILE A 1 85 ? 0.426 -8.376 -2.560 1.00 97.62 85 ILE A N 1
ATOM 665 C CA . ILE A 1 85 ? 0.946 -9.588 -3.211 1.00 97.62 85 ILE A CA 1
ATOM 666 C C . ILE A 1 85 ? 1.016 -10.757 -2.223 1.00 97.62 85 ILE A C 1
ATOM 668 O O . ILE A 1 85 ? 0.608 -11.860 -2.558 1.00 97.62 85 ILE A O 1
ATOM 672 N N . HIS A 1 86 ? 1.536 -10.534 -1.015 1.00 97.56 86 HIS A N 1
ATOM 673 C CA . HIS A 1 86 ? 1.754 -11.587 -0.022 1.00 97.56 86 HIS A CA 1
ATOM 674 C C . HIS A 1 86 ? 0.449 -12.233 0.452 1.00 97.56 86 HIS A C 1
ATOM 676 O O . HIS A 1 86 ? 0.418 -13.435 0.698 1.00 97.56 86 HIS A O 1
ATOM 682 N N . TYR A 1 87 ? -0.611 -11.434 0.574 1.00 96.25 87 TYR A N 1
ATOM 683 C CA . TYR A 1 87 ? -1.937 -11.883 0.993 1.00 96.25 87 TYR A CA 1
ATOM 684 C C . TYR A 1 87 ? -2.894 -12.110 -0.195 1.00 96.25 87 TYR A C 1
ATOM 686 O O . TYR A 1 87 ? -4.108 -12.110 -0.003 1.00 96.25 87 TYR A O 1
ATOM 694 N N . ASP A 1 88 ? -2.365 -12.286 -1.413 1.00 95.19 88 ASP A N 1
ATOM 695 C CA . ASP A 1 88 ? -3.120 -12.635 -2.628 1.00 95.19 88 ASP A CA 1
ATOM 696 C C . ASP A 1 88 ? -4.319 -11.712 -2.933 1.00 95.19 88 ASP A C 1
ATOM 698 O O . ASP A 1 88 ? -5.399 -12.142 -3.355 1.00 95.19 88 ASP A O 1
ATOM 702 N N . ALA A 1 89 ? -4.143 -10.404 -2.745 1.00 95.25 89 ALA A N 1
ATOM 703 C CA . ALA A 1 89 ? -5.159 -9.422 -3.090 1.00 95.25 89 ALA A CA 1
ATOM 704 C C . ALA A 1 89 ? -5.467 -9.449 -4.595 1.00 95.25 89 ALA A C 1
ATOM 706 O O . ALA A 1 89 ? -4.578 -9.438 -5.447 1.00 95.25 89 ALA A O 1
ATOM 707 N N . THR A 1 90 ? -6.757 -9.417 -4.935 1.00 94.69 90 THR A N 1
ATOM 708 C CA . THR A 1 90 ? -7.200 -9.401 -6.337 1.00 94.69 90 THR A CA 1
ATOM 709 C C . THR A 1 90 ? -6.900 -8.067 -7.021 1.00 94.69 90 THR A C 1
ATOM 711 O O . THR A 1 90 ? -6.547 -8.031 -8.200 1.00 94.69 90 THR A O 1
ATOM 714 N N . GLU A 1 91 ? -7.050 -6.963 -6.288 1.00 94.50 91 GLU A N 1
ATOM 715 C CA . GLU A 1 91 ? -6.857 -5.608 -6.795 1.00 94.50 91 GLU A CA 1
ATOM 716 C C . GLU A 1 91 ? -6.167 -4.737 -5.739 1.00 94.50 91 GLU A C 1
ATOM 718 O O . GLU A 1 91 ? -6.480 -4.808 -4.552 1.00 94.50 91 GLU A O 1
ATOM 723 N N . PHE A 1 92 ? -5.265 -3.870 -6.190 1.00 95.31 92 PHE A N 1
ATOM 724 C CA . PHE A 1 92 ? -4.643 -2.816 -5.405 1.00 95.31 92 PHE A CA 1
ATOM 725 C C . PHE A 1 92 ? -5.202 -1.465 -5.831 1.00 95.31 92 PHE A C 1
ATOM 727 O O . PHE A 1 92 ? -5.082 -1.056 -6.987 1.00 95.31 92 PHE A O 1
ATOM 734 N N . HIS A 1 93 ? -5.832 -0.776 -4.888 1.00 92.69 93 HIS A N 1
ATOM 735 C CA . HIS A 1 93 ? -6.589 0.440 -5.151 1.00 92.69 93 HIS A CA 1
ATOM 736 C C . HIS A 1 93 ? -5.780 1.665 -4.711 1.00 92.69 93 HIS A C 1
ATOM 738 O O . HIS A 1 93 ? -5.440 1.791 -3.539 1.00 92.69 93 HIS A O 1
ATOM 744 N N . THR A 1 94 ? -5.462 2.580 -5.632 1.00 90.44 94 THR A N 1
ATOM 745 C CA . THR A 1 94 ? -4.689 3.797 -5.321 1.00 90.44 94 THR A CA 1
ATOM 746 C C . THR A 1 94 ? -5.071 4.987 -6.196 1.00 90.44 94 THR A C 1
ATOM 748 O O . THR A 1 94 ? -5.454 4.843 -7.356 1.00 90.44 94 THR A O 1
ATOM 751 N N . PHE A 1 95 ? -4.933 6.190 -5.638 1.00 88.38 95 PHE A N 1
ATOM 752 C CA . PHE A 1 95 ? -5.043 7.446 -6.379 1.00 88.38 95 PHE A CA 1
ATOM 753 C C . PHE A 1 95 ? -3.687 8.013 -6.814 1.00 88.38 95 PHE A C 1
ATOM 755 O O . PHE A 1 95 ? -3.681 9.076 -7.443 1.00 88.38 95 PHE A O 1
ATOM 762 N N . ASP A 1 96 ? -2.558 7.355 -6.499 1.00 86.44 96 ASP A N 1
ATOM 763 C CA . ASP A 1 96 ? -1.224 7.800 -6.927 1.00 86.44 96 ASP A CA 1
ATOM 764 C C . ASP A 1 96 ? -1.111 7.709 -8.449 1.00 86.44 96 ASP A C 1
ATOM 766 O O . ASP A 1 96 ? -0.673 6.712 -9.031 1.00 86.44 96 ASP A O 1
ATOM 770 N N . GLY A 1 97 ? -1.564 8.787 -9.085 1.00 77.94 97 GLY A N 1
ATOM 771 C CA . GLY A 1 97 ? -1.604 8.943 -10.518 1.00 77.94 97 GLY A CA 1
ATOM 772 C C . GLY A 1 97 ? -2.860 9.296 -11.231 1.00 77.94 97 GLY A C 1
ATOM 773 O O . GLY A 1 97 ? -2.849 9.352 -12.456 1.00 77.94 97 GLY A O 1
ATOM 774 N N . ALA A 1 98 ? -3.930 9.523 -10.492 1.00 73.56 98 ALA A N 1
ATOM 775 C CA . ALA A 1 98 ? -5.210 9.824 -11.100 1.00 73.56 98 ALA A CA 1
ATOM 776 C C . ALA A 1 98 ? -5.279 11.242 -11.715 1.00 73.56 98 ALA A C 1
ATOM 778 O O . ALA A 1 98 ? -6.200 11.521 -12.476 1.00 73.56 98 ALA A O 1
ATOM 779 N N . LYS A 1 99 ? -4.345 12.163 -11.409 1.00 63.38 99 LYS A N 1
ATOM 780 C CA . LYS A 1 99 ? -4.398 13.564 -11.879 1.00 63.38 99 LYS A CA 1
ATOM 781 C C . LYS A 1 99 ? -3.521 13.796 -13.118 1.00 63.38 99 LYS A C 1
ATOM 783 O O . LYS A 1 99 ? -2.302 13.668 -13.063 1.00 63.38 99 LYS A O 1
ATOM 788 N N . GLY A 1 100 ? -4.168 14.176 -14.224 1.00 52.59 100 GLY A N 1
ATOM 789 C CA . GLY A 1 100 ? -3.605 14.327 -15.572 1.00 52.59 100 GLY A CA 1
ATOM 790 C C . GLY A 1 100 ? -2.693 15.536 -15.813 1.00 52.59 100 GLY A C 1
ATOM 791 O O . GLY A 1 100 ? -2.919 16.290 -16.755 1.00 52.59 100 GLY A O 1
ATOM 792 N N . SER A 1 101 ? -1.639 15.722 -15.018 1.00 47.88 101 SER A N 1
ATOM 793 C CA . SER A 1 101 ? -0.581 16.695 -15.325 1.00 47.88 101 SER A CA 1
ATOM 794 C C . SER A 1 101 ? 0.620 16.001 -15.970 1.00 47.88 101 SER A C 1
ATOM 796 O O . SER A 1 101 ? 1.633 15.805 -15.309 1.00 47.88 101 SER A O 1
ATOM 798 N N . GLY A 1 102 ? 0.499 15.588 -17.237 1.00 49.22 102 GLY A N 1
ATOM 799 C CA . GLY A 1 102 ? 1.619 15.269 -18.149 1.00 49.22 102 GLY A CA 1
ATOM 800 C C . GLY A 1 102 ? 2.612 14.160 -17.755 1.00 49.22 102 GLY A C 1
ATOM 801 O O . GLY A 1 102 ? 3.451 13.789 -18.568 1.00 49.22 102 GLY A O 1
ATOM 802 N N . GLN A 1 103 ? 2.524 13.602 -16.551 1.00 48.66 103 GLN A N 1
ATOM 803 C CA . GLN A 1 103 ? 3.278 12.449 -16.091 1.00 48.66 103 GLN A CA 1
ATOM 804 C C . GLN A 1 103 ? 2.275 11.348 -15.775 1.00 48.66 103 GLN A C 1
ATOM 806 O O . GLN A 1 103 ? 1.617 11.374 -14.736 1.00 48.66 103 GLN A O 1
ATOM 811 N N . ALA A 1 104 ? 2.152 10.378 -16.685 1.00 48.47 104 ALA A N 1
ATOM 812 C CA . ALA A 1 104 ? 1.611 9.073 -16.332 1.00 48.47 104 ALA A CA 1
ATOM 813 C C . ALA A 1 104 ? 2.331 8.594 -15.063 1.00 48.47 104 ALA A C 1
ATOM 815 O O . ALA A 1 104 ? 3.554 8.695 -14.940 1.00 48.47 104 ALA A O 1
ATOM 816 N N . SER A 1 105 ? 1.547 8.216 -14.065 1.00 57.62 105 SER A N 1
ATOM 817 C CA . SER A 1 105 ? 2.016 8.199 -12.695 1.00 57.62 105 SER A CA 1
ATOM 818 C C . SER A 1 105 ? 2.829 6.988 -12.305 1.00 57.62 105 SER A C 1
ATOM 820 O O . SER A 1 105 ? 2.894 5.958 -12.957 1.00 57.62 105 SER A O 1
ATOM 822 N N . LYS A 1 106 ? 3.357 7.123 -11.107 1.00 77.25 106 LYS A N 1
ATOM 823 C CA . LYS A 1 106 ? 4.289 6.254 -10.447 1.00 77.25 106 LYS A CA 1
ATOM 824 C C . LYS A 1 106 ? 3.718 4.864 -10.100 1.00 77.25 106 LYS A C 1
ATOM 826 O O . LYS A 1 106 ? 4.320 3.889 -10.533 1.00 77.25 106 LYS A O 1
ATOM 831 N N . LEU A 1 107 ? 2.608 4.737 -9.365 1.00 89.50 107 LEU A N 1
ATOM 832 C CA . LEU A 1 107 ? 2.096 3.407 -8.978 1.00 89.50 107 LEU A CA 1
ATOM 833 C C . LEU A 1 107 ? 1.121 2.795 -9.987 1.00 89.50 107 LEU A C 1
ATOM 835 O O . LEU A 1 107 ? 1.201 1.595 -10.234 1.00 89.50 107 LEU A O 1
ATOM 839 N N . LEU A 1 108 ? 0.243 3.589 -10.612 1.00 90.06 108 LEU A N 1
ATOM 840 C CA . LEU A 1 108 ? -0.702 3.068 -11.615 1.00 90.06 108 LEU A CA 1
ATOM 841 C C . LEU A 1 108 ? 0.008 2.482 -12.850 1.00 90.06 108 LEU A C 1
ATOM 843 O O . LEU A 1 108 ? -0.551 1.624 -13.523 1.00 90.06 108 LEU A O 1
ATOM 847 N N . THR A 1 109 ? 1.253 2.883 -13.138 1.00 88.31 109 THR A N 1
ATOM 848 C CA . THR A 1 109 ? 2.066 2.268 -14.209 1.00 88.31 109 THR A CA 1
ATOM 849 C C . THR A 1 109 ? 2.542 0.850 -13.895 1.00 88.31 109 THR A C 1
ATOM 851 O O . THR A 1 109 ? 3.084 0.189 -14.781 1.00 88.31 109 THR A O 1
ATOM 854 N N . LEU A 1 110 ? 2.343 0.365 -12.667 1.00 91.12 110 LEU A N 1
ATOM 855 C CA . LEU A 1 110 ? 2.671 -1.003 -12.266 1.00 91.12 110 LEU A CA 1
ATOM 856 C C . LEU A 1 110 ? 1.510 -1.988 -12.480 1.00 91.12 110 LEU A C 1
ATOM 858 O O . LEU A 1 110 ? 1.626 -3.154 -12.102 1.00 91.12 110 LEU A O 1
ATOM 862 N N . ASP A 1 111 ? 0.397 -1.541 -13.072 1.00 92.75 111 ASP A N 1
ATOM 863 C CA . ASP A 1 111 ? -0.761 -2.397 -13.332 1.00 92.75 111 ASP A CA 1
ATOM 864 C C . ASP A 1 111 ? -0.385 -3.648 -14.140 1.00 92.75 111 ASP A C 1
ATOM 866 O O . ASP A 1 111 ? 0.311 -3.598 -15.158 1.00 92.75 111 ASP A O 1
ATOM 870 N N . GLY A 1 112 ? -0.832 -4.800 -13.647 1.00 92.69 112 GLY A N 1
ATOM 871 C CA . GLY A 1 112 ? -0.597 -6.112 -14.232 1.00 92.69 112 GLY A CA 1
ATOM 872 C C . GLY A 1 112 ? 0.785 -6.702 -13.952 1.00 92.69 112 GLY A C 1
ATOM 873 O O . GLY A 1 112 ? 0.942 -7.917 -14.092 1.00 92.69 112 GLY A O 1
ATOM 874 N N . ASN A 1 113 ? 1.775 -5.901 -13.540 1.00 92.75 113 ASN A N 1
ATOM 875 C CA . ASN A 1 113 ? 3.115 -6.387 -13.216 1.00 92.75 113 ASN A CA 1
ATOM 876 C C . ASN A 1 113 ? 3.831 -5.511 -12.177 1.00 92.75 113 ASN A C 1
ATOM 878 O O . ASN A 1 113 ? 4.471 -4.503 -12.498 1.00 92.75 113 ASN A O 1
ATOM 882 N N . VAL A 1 114 ? 3.831 -5.994 -10.939 1.00 94.00 114 VAL A N 1
ATOM 883 C CA . VAL A 1 114 ? 4.586 -5.424 -9.828 1.00 94.00 114 VAL A CA 1
ATOM 884 C C . VAL A 1 114 ? 5.794 -6.320 -9.566 1.00 94.00 114 VAL A C 1
ATOM 886 O O . VAL A 1 114 ? 5.697 -7.325 -8.873 1.00 94.00 114 VAL A O 1
ATOM 889 N N . ALA A 1 115 ? 6.940 -5.971 -10.155 1.00 92.31 115 ALA A N 1
ATOM 890 C CA . ALA A 1 115 ? 8.212 -6.684 -9.975 1.00 92.31 115 ALA A CA 1
ATOM 891 C C . ALA A 1 115 ? 8.183 -8.193 -10.307 1.00 92.31 115 ALA A C 1
ATOM 893 O O . ALA A 1 115 ? 8.854 -8.994 -9.671 1.00 92.31 115 ALA A O 1
ATOM 894 N N . GLY A 1 116 ? 7.417 -8.580 -11.327 1.00 91.94 116 GLY A N 1
ATOM 895 C CA . GLY A 1 116 ? 7.221 -9.972 -11.742 1.00 91.94 116 GLY A CA 1
ATOM 896 C C . GLY A 1 116 ? 5.957 -10.611 -11.168 1.00 91.94 116 GLY A C 1
ATOM 897 O O . GLY A 1 116 ? 5.547 -11.667 -11.645 1.00 91.94 116 GLY A O 1
ATOM 898 N N . HIS A 1 117 ? 5.297 -9.958 -10.210 1.00 96.06 117 HIS A N 1
ATOM 899 C CA . HIS A 1 117 ? 4.054 -10.433 -9.616 1.00 96.06 117 HIS A CA 1
ATOM 900 C C . HIS A 1 117 ? 2.845 -9.858 -10.348 1.00 96.06 117 HIS A C 1
ATOM 902 O O . HIS A 1 117 ? 2.767 -8.658 -10.631 1.00 96.06 117 HIS A O 1
ATOM 908 N N . ARG A 1 118 ? 1.874 -10.724 -10.641 1.00 96.06 118 ARG A N 1
ATOM 909 C CA . ARG A 1 118 ? 0.609 -10.314 -11.244 1.00 96.06 118 ARG A CA 1
ATOM 910 C C . ARG A 1 118 ? -0.272 -9.679 -10.172 1.00 96.06 118 ARG A C 1
ATOM 912 O O . ARG A 1 118 ? -0.812 -10.383 -9.331 1.00 96.06 118 ARG A O 1
ATOM 919 N N . LEU A 1 119 ? -0.448 -8.366 -10.247 1.00 97.00 119 LEU A N 1
ATOM 920 C CA . LEU A 1 119 ? -1.350 -7.607 -9.386 1.00 97.00 119 LEU A CA 1
ATOM 921 C C . LEU A 1 119 ? -2.033 -6.533 -10.227 1.00 97.00 119 LEU A C 1
ATOM 923 O O . LEU A 1 119 ? -1.368 -5.808 -10.967 1.00 97.00 119 LEU A O 1
ATOM 927 N N . LYS A 1 120 ? -3.359 -6.444 -10.135 1.00 95.88 120 LYS A N 1
ATOM 928 C CA . LYS A 1 120 ? -4.111 -5.375 -10.788 1.00 95.88 120 LYS A CA 1
ATOM 929 C C . LYS A 1 120 ? -4.003 -4.109 -9.951 1.00 95.88 120 LYS A C 1
ATOM 931 O O . LYS A 1 120 ? -4.399 -4.127 -8.791 1.00 95.88 120 LYS A O 1
ATOM 936 N N . VAL A 1 121 ? -3.504 -3.025 -10.529 1.00 94.06 121 VAL A N 1
ATOM 937 C CA . VAL A 1 121 ? -3.351 -1.732 -9.855 1.00 94.06 121 VAL A CA 1
ATOM 938 C C . VAL A 1 121 ? -4.308 -0.748 -10.505 1.00 94.06 121 VAL A C 1
ATOM 940 O O . VAL A 1 121 ? -4.166 -0.409 -11.676 1.00 94.06 121 VAL A O 1
ATOM 943 N N . CYS A 1 122 ? -5.314 -0.292 -9.766 1.00 92.06 122 CYS A N 1
ATOM 944 C CA . CYS A 1 122 ? -6.367 0.538 -10.334 1.00 92.06 122 CYS A CA 1
ATOM 945 C C . CYS A 1 122 ? -6.821 1.658 -9.406 1.00 92.06 122 CYS A C 1
ATOM 947 O O . CYS A 1 122 ? -6.577 1.664 -8.201 1.00 92.06 122 CYS A O 1
ATOM 949 N N . ILE A 1 123 ? -7.518 2.622 -9.996 1.00 89.44 123 ILE A N 1
ATOM 950 C CA . ILE A 1 123 ? -8.193 3.675 -9.245 1.00 89.44 123 ILE A CA 1
ATOM 951 C C . ILE A 1 123 ? -9.396 3.054 -8.515 1.00 89.44 123 ILE A C 1
ATOM 953 O O . ILE A 1 123 ? -10.110 2.249 -9.128 1.00 89.44 123 ILE A O 1
ATOM 957 N N . PRO A 1 124 ? -9.650 3.422 -7.243 1.00 86.06 124 PRO A N 1
ATOM 958 C CA . PRO A 1 124 ? -10.824 2.959 -6.524 1.00 86.06 124 PRO A CA 1
ATOM 959 C C . PRO A 1 124 ? -12.116 3.249 -7.285 1.00 86.06 124 PRO A C 1
ATOM 961 O O . PRO A 1 124 ? -12.393 4.387 -7.673 1.00 86.06 124 PRO A O 1
ATOM 964 N N . LYS A 1 125 ? -12.936 2.216 -7.473 1.00 76.56 125 LYS A N 1
ATOM 965 C CA . LYS A 1 125 ? -14.275 2.349 -8.049 1.00 76.56 125 LYS A CA 1
ATOM 966 C C . LYS A 1 125 ? -15.237 2.664 -6.916 1.00 76.56 125 LYS A C 1
ATOM 968 O O . LYS A 1 125 ? -15.662 1.761 -6.213 1.00 76.56 125 LYS A O 1
ATOM 973 N N . ALA A 1 126 ? -15.572 3.929 -6.712 1.00 64.94 126 ALA A N 1
ATOM 974 C CA . ALA A 1 126 ? -16.596 4.287 -5.742 1.00 64.94 126 ALA A CA 1
ATOM 975 C C . ALA A 1 126 ? -17.816 4.861 -6.458 1.00 64.94 126 ALA A C 1
ATOM 977 O O . ALA A 1 126 ? -17.812 6.020 -6.862 1.00 64.94 126 ALA A O 1
ATOM 978 N N . ASN A 1 127 ? -18.899 4.083 -6.526 1.00 55.94 127 ASN A N 1
ATOM 979 C CA . ASN A 1 127 ? -20.228 4.688 -6.496 1.00 55.94 127 ASN A CA 1
ATOM 980 C C . ASN A 1 127 ? -20.414 5.178 -5.057 1.00 55.94 127 ASN A C 1
ATOM 982 O O . ASN A 1 127 ? -20.879 4.428 -4.197 1.00 55.94 127 ASN A O 1
ATOM 986 N N . GLN A 1 128 ? -19.908 6.376 -4.752 1.00 53.56 128 GLN A N 1
ATOM 987 C CA . GLN A 1 128 ? -20.014 6.941 -3.412 1.00 53.56 128 GLN A CA 1
ATOM 988 C C . GLN A 1 128 ? -21.495 7.008 -3.028 1.00 53.56 128 GLN A C 1
ATOM 990 O O . GLN A 1 128 ? -22.263 7.778 -3.599 1.00 53.56 128 GLN A O 1
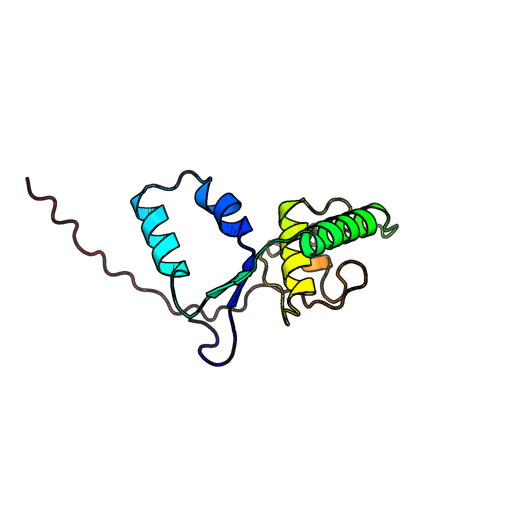ATOM 995 N N . LEU A 1 129 ? -21.889 6.216 -2.029 1.00 48.28 129 LEU A N 1
ATOM 996 C CA . LEU A 1 129 ? -23.040 6.580 -1.217 1.00 48.28 129 LEU A CA 1
ATOM 997 C C . LEU A 1 129 ? -22.648 7.881 -0.527 1.00 48.28 129 LEU A C 1
ATOM 999 O O . LEU A 1 129 ? -21.653 7.914 0.201 1.00 48.28 129 LEU A O 1
ATOM 1003 N N . ARG A 1 130 ? -23.383 8.953 -0.817 1.00 44.91 130 ARG A N 1
ATOM 1004 C CA . ARG A 1 130 ? -23.259 10.222 -0.107 1.00 44.91 130 ARG A CA 1
ATOM 1005 C C . ARG A 1 130 ? -23.513 9.912 1.369 1.00 44.91 130 ARG A C 1
ATOM 1007 O O . ARG A 1 130 ? -24.626 9.555 1.739 1.00 44.91 130 ARG A O 1
ATOM 1014 N N . LEU A 1 131 ? -22.461 9.927 2.181 1.00 45.75 131 LEU A N 1
ATOM 1015 C CA . LEU A 1 131 ? -22.606 9.838 3.626 1.00 45.75 131 LEU A CA 1
ATOM 1016 C C . LEU A 1 131 ? -23.055 11.227 4.075 1.00 45.75 131 LEU A C 1
ATOM 1018 O O . LEU A 1 131 ? -22.245 12.147 4.159 1.00 45.75 131 LEU A O 1
ATOM 1022 N N . GLU A 1 132 ? -24.364 11.3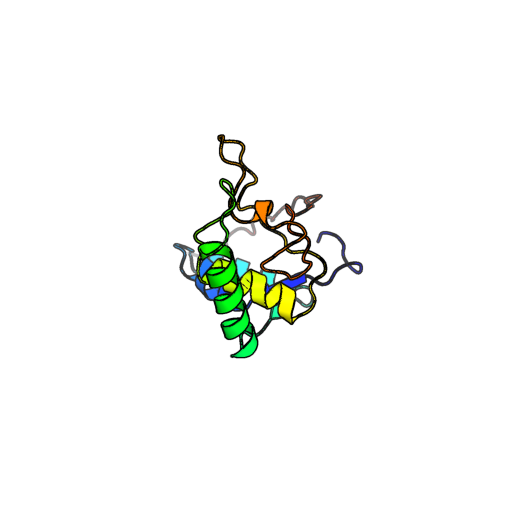97 4.242 1.00 45.22 132 GLU A N 1
ATOM 1023 C CA . GLU A 1 132 ? -24.917 12.540 4.959 1.00 45.22 132 GLU A CA 1
ATOM 1024 C C . GLU A 1 132 ? -24.631 12.297 6.436 1.00 45.22 132 GLU A C 1
ATOM 1026 O O . GLU A 1 132 ? -25.274 11.480 7.094 1.00 45.22 132 GLU A O 1
ATOM 1031 N N . PHE A 1 133 ? -23.573 12.928 6.931 1.00 48.59 133 PHE A N 1
ATOM 1032 C CA . PHE A 1 133 ? -23.330 12.991 8.359 1.00 48.59 133 PHE A CA 1
ATOM 1033 C C . PHE A 1 133 ? -24.293 14.043 8.901 1.00 48.59 133 PHE A C 1
ATOM 1035 O O . PHE A 1 133 ? -24.200 15.204 8.509 1.00 48.59 133 PHE A O 1
ATOM 1042 N N . SER A 1 134 ? -25.253 13.636 9.733 1.00 50.66 134 SER A N 1
ATOM 1043 C CA . SER A 1 134 ? -26.010 14.602 10.521 1.00 50.66 134 SER A CA 1
ATOM 1044 C C . SER A 1 134 ? -25.027 15.271 11.468 1.00 50.66 134 SER A C 1
ATOM 1046 O O . SER A 1 134 ? -24.336 14.569 12.213 1.00 50.66 134 SER A O 1
ATOM 1048 N N . ASP A 1 135 ? -24.962 16.596 11.431 1.00 47.53 135 ASP A N 1
ATOM 1049 C CA . ASP A 1 135 ? -24.333 17.369 12.490 1.00 47.53 135 ASP A CA 1
ATOM 1050 C C . ASP A 1 135 ? -25.112 17.051 13.770 1.00 47.53 135 ASP A C 1
ATOM 1052 O O . ASP A 1 135 ? -26.226 17.528 13.972 1.00 47.53 135 ASP A O 1
ATOM 1056 N N . SER A 1 136 ? -24.595 16.130 14.586 1.00 51.03 136 SER A N 1
ATOM 1057 C CA . SER A 1 136 ? -25.042 16.035 15.966 1.00 51.03 136 SER A CA 1
ATOM 1058 C C . SER A 1 136 ? -24.575 17.325 16.613 1.00 51.03 136 SER A C 1
ATOM 1060 O O . SER A 1 136 ? -23.366 17.540 16.710 1.00 51.03 136 SER A O 1
ATOM 1062 N N . GLU A 1 137 ? -25.540 18.179 16.937 1.00 45.22 137 GLU A N 1
ATOM 1063 C CA . GLU A 1 137 ? -25.363 19.392 17.719 1.00 45.22 137 GLU A CA 1
ATOM 1064 C C . GLU A 1 137 ? -24.443 19.059 18.898 1.00 45.22 137 GLU A C 1
ATOM 1066 O O . GLU A 1 137 ? -24.744 18.187 19.717 1.00 45.22 137 GLU A O 1
ATOM 1071 N N . ASP A 1 138 ? -23.261 19.674 18.902 1.00 47.59 138 ASP A N 1
ATOM 1072 C CA . ASP A 1 138 ? -22.429 19.732 20.089 1.00 47.59 138 ASP A CA 1
ATOM 1073 C C . ASP A 1 138 ? -23.243 20.554 21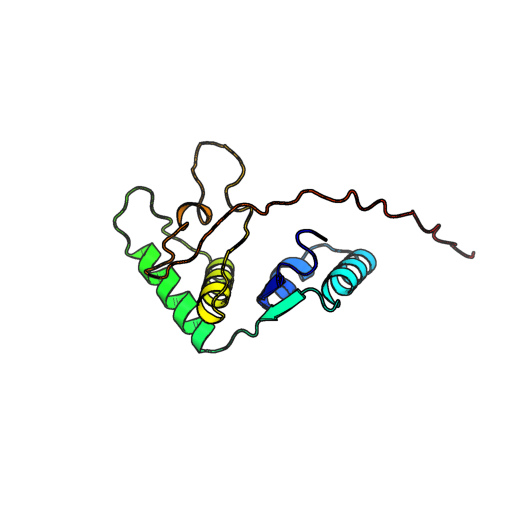.101 1.00 47.59 138 ASP A C 1
ATOM 1075 O O . ASP A 1 138 ? -23.283 21.784 21.030 1.00 47.59 138 ASP A O 1
ATOM 1079 N N . ASP A 1 139 ? -23.967 19.866 21.987 1.00 45.69 139 ASP A N 1
ATOM 1080 C CA . ASP A 1 139 ? -24.494 20.454 23.216 1.00 45.69 139 ASP A CA 1
ATOM 1081 C C . ASP A 1 139 ? -23.285 20.827 24.088 1.00 45.69 139 ASP A C 1
ATOM 1083 O O . ASP A 1 139 ? -22.838 20.073 24.956 1.00 45.69 139 ASP A O 1
ATOM 1087 N N . ASP A 1 140 ? -22.722 22.001 23.807 1.00 45.66 140 ASP A N 1
ATOM 1088 C CA . ASP A 1 140 ? -21.868 22.742 24.725 1.00 45.66 140 ASP A CA 1
ATOM 1089 C C . ASP A 1 140 ? -22.734 23.158 25.932 1.00 45.66 140 ASP A C 1
ATOM 1091 O O . ASP A 1 140 ? -23.309 24.250 25.982 1.00 45.66 140 ASP A O 1
ATOM 1095 N N . GLU A 1 141 ? -22.857 22.272 26.924 1.00 41.75 141 GLU A N 1
ATOM 1096 C CA . GLU A 1 141 ? -23.315 22.660 28.260 1.00 41.75 141 GLU A CA 1
ATOM 1097 C C . GLU A 1 141 ? -22.226 23.502 28.956 1.00 41.75 141 GLU A C 1
ATOM 1099 O O . GLU A 1 141 ? -21.214 22.981 29.423 1.00 41.75 141 GLU A O 1
ATOM 1104 N N . ALA A 1 142 ? -22.481 24.818 28.934 1.00 43.94 142 ALA A N 1
ATOM 1105 C CA . ALA A 1 142 ? -22.143 25.917 29.860 1.00 43.94 142 ALA A CA 1
ATOM 1106 C C . ALA A 1 142 ? -20.985 25.771 30.873 1.00 43.94 142 ALA A C 1
ATOM 1108 O O . ALA A 1 142 ? -21.081 24.946 31.811 1.00 43.94 142 ALA A O 1
#